Protein AF-A0A2E5ZUK8-F1 (afdb_monomer_lite)

Radius of gyration: 18.76 Å; chains: 1; bounding box: 52×26×42 Å

Sequence (77 aa):
RKEDIGSLFTGEPREGGIPIPKILNVSITKYDTDSKIEISSFHKMYEVYTLVCNLNSKDTDSLVKELTNSDVRINFS

pLDDT: mean 78.75, std 17.81, range [41.97, 97.44]

Foldseek 3Di:
DPPDPVVVPVPDDPDDPDPDDFQWEWEWEDDPFWIWIWIWTDPDPPDIDIDIDIGGPVVVVVVVVVCVVVVHHYHYD

Secondary structure (DSSP, 8-state):
----GGGTTTTS-SS--------EEEEEEE-SSEEEEEEEEEEETTEEEEEEEEEEHHHHHHHHHHHHHTT-EEEE-

Structure (mmCIF, N/CA/C/O backbone):
data_AF-A0A2E5ZUK8-F1
#
_entry.id   AF-A0A2E5ZUK8-F1
#
loop_
_atom_site.group_PDB
_atom_site.id
_atom_site.type_symbol
_atom_site.label_atom_id
_atom_site.label_alt_id
_atom_site.label_comp_id
_atom_site.label_asym_id
_atom_site.label_entity_id
_atom_site.label_seq_id
_atom_site.pdbx_PDB_ins_code
_atom_site.Cartn_x
_atom_site.Cartn_y
_atom_site.Cartn_z
_atom_site.occupancy
_atom_site.B_iso_or_equiv
_atom_site.auth_seq_id
_atom_site.auth_comp_id
_atom_site.auth_a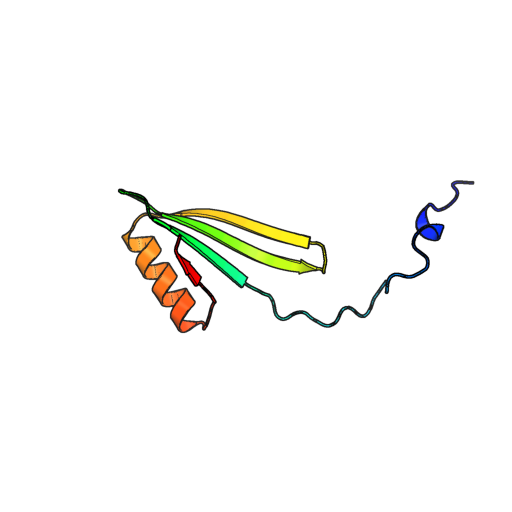sym_id
_atom_site.auth_atom_id
_atom_site.pdbx_PDB_model_num
ATOM 1 N N . ARG A 1 1 ? 40.753 19.425 -20.057 1.00 41.97 1 ARG A N 1
ATOM 2 C CA . ARG A 1 1 ? 40.265 18.136 -20.603 1.00 41.97 1 ARG A CA 1
ATOM 3 C C . ARG A 1 1 ? 39.721 17.353 -19.413 1.00 41.97 1 ARG A C 1
ATOM 5 O O . ARG A 1 1 ? 40.521 16.894 -18.617 1.00 41.97 1 ARG A O 1
ATOM 12 N N . LYS A 1 2 ? 38.401 17.375 -19.185 1.00 46.00 2 LYS A N 1
ATOM 13 C CA . LYS A 1 2 ? 37.752 16.543 -18.16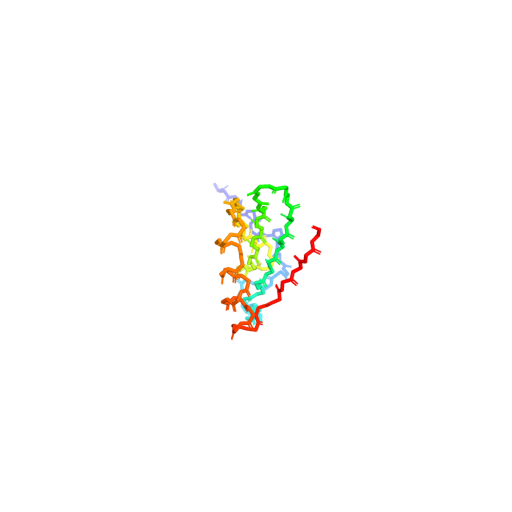0 1.00 46.00 2 LYS A CA 1
ATOM 14 C C . LYS A 1 2 ? 37.588 15.169 -18.794 1.00 46.00 2 LYS A C 1
ATOM 16 O O . LYS A 1 2 ? 36.913 15.071 -19.811 1.00 46.00 2 LYS A O 1
ATOM 21 N N . GLU A 1 3 ? 38.299 14.178 -18.284 1.00 45.78 3 GLU A N 1
ATOM 22 C CA . GLU A 1 3 ? 38.141 12.800 -18.732 1.00 45.78 3 GLU A CA 1
ATOM 23 C C . GLU A 1 3 ? 36.790 12.294 -18.224 1.00 45.78 3 GLU A C 1
ATOM 25 O O . GLU A 1 3 ? 36.502 12.336 -17.026 1.00 45.78 3 GLU A O 1
ATOM 30 N N . ASP A 1 4 ? 35.928 11.926 -19.171 1.00 51.28 4 ASP A N 1
ATOM 31 C CA . ASP A 1 4 ? 34.605 11.374 -18.925 1.00 51.28 4 ASP A CA 1
ATOM 32 C C . ASP A 1 4 ? 34.730 10.066 -18.139 1.00 51.28 4 ASP A C 1
ATOM 34 O O . ASP A 1 4 ? 35.194 9.048 -18.650 1.00 51.28 4 ASP A O 1
ATOM 38 N N . ILE A 1 5 ? 34.217 10.080 -16.909 1.00 56.19 5 ILE A N 1
ATOM 39 C CA . ILE A 1 5 ? 34.043 8.913 -16.022 1.00 56.19 5 ILE A CA 1
ATOM 40 C C . ILE A 1 5 ? 33.116 7.845 -16.663 1.00 56.19 5 ILE A C 1
ATOM 42 O O . ILE A 1 5 ? 32.982 6.730 -16.166 1.00 56.19 5 ILE A O 1
ATOM 46 N N . GLY A 1 6 ? 32.506 8.140 -17.817 1.00 52.62 6 GLY A N 1
ATOM 47 C CA . GLY A 1 6 ? 31.624 7.240 -18.563 1.00 52.62 6 GLY A CA 1
ATOM 48 C C . GLY A 1 6 ? 32.290 6.001 -19.180 1.00 52.62 6 GLY A C 1
ATOM 49 O O . GLY A 1 6 ? 31.572 5.157 -19.719 1.00 52.62 6 GLY A O 1
ATOM 50 N N . SER A 1 7 ? 33.620 5.865 -19.114 1.00 52.31 7 SER A N 1
ATOM 51 C CA . SER A 1 7 ? 34.348 4.680 -19.599 1.00 52.31 7 SER A CA 1
ATOM 52 C C . SER A 1 7 ? 34.382 3.510 -18.605 1.00 52.31 7 SER A C 1
ATOM 54 O O . 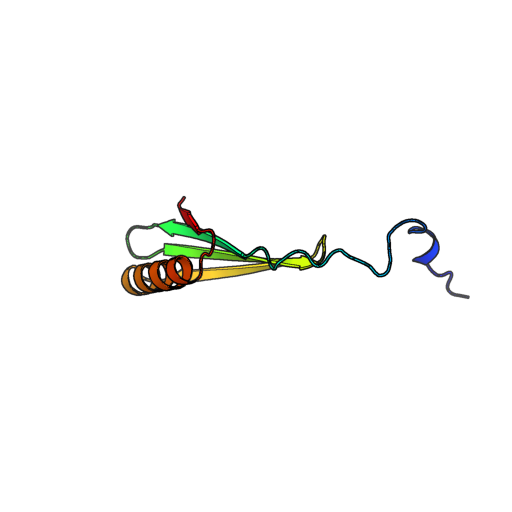SER A 1 7 ? 34.718 2.400 -19.008 1.00 52.31 7 SER A O 1
ATOM 56 N N . LEU A 1 8 ? 33.997 3.720 -17.338 1.00 52.84 8 LEU A N 1
ATOM 57 C CA . LEU A 1 8 ? 33.970 2.667 -16.309 1.00 52.84 8 LEU A CA 1
ATOM 58 C C . LEU A 1 8 ? 32.746 1.737 -16.395 1.00 52.84 8 LEU A C 1
ATOM 60 O O . LEU A 1 8 ? 32.741 0.683 -15.768 1.00 52.84 8 LEU A O 1
ATOM 64 N N . PHE A 1 9 ? 31.732 2.096 -17.188 1.00 52.22 9 PHE A N 1
ATOM 65 C CA . PHE A 1 9 ? 30.475 1.346 -17.331 1.00 52.22 9 PHE A CA 1
ATOM 66 C C . PHE A 1 9 ? 30.260 0.858 -18.773 1.00 52.22 9 PHE A C 1
ATOM 68 O O . PHE A 1 9 ? 29.184 1.002 -19.359 1.00 52.22 9 PHE A O 1
ATOM 75 N N . THR A 1 10 ? 31.308 0.323 -19.397 1.00 52.28 10 THR A N 1
ATOM 76 C CA . THR A 1 10 ? 31.237 -0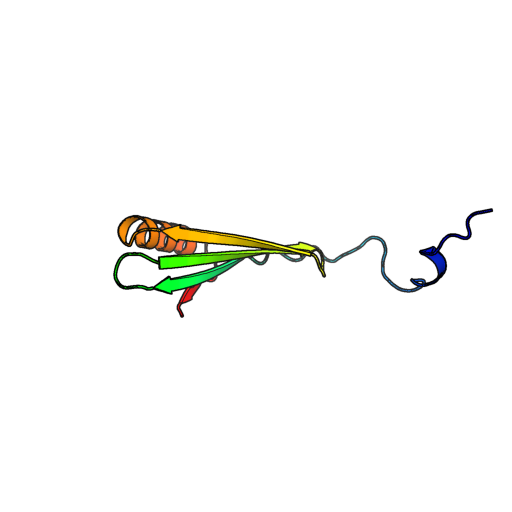.324 -20.714 1.00 52.28 10 THR A CA 1
ATOM 77 C C . THR A 1 10 ? 30.656 -1.734 -20.576 1.00 52.28 10 THR A C 1
ATOM 79 O O . THR A 1 10 ? 31.373 -2.728 -20.573 1.00 52.28 10 THR A O 1
ATOM 82 N N . GLY A 1 11 ? 29.333 -1.835 -20.439 1.00 53.19 11 GLY A N 1
ATOM 83 C CA . GLY A 1 11 ? 28.659 -3.138 -20.406 1.00 53.19 11 GLY A CA 1
ATOM 84 C C . GLY A 1 11 ? 27.177 -3.107 -20.047 1.00 53.19 11 GLY A C 1
ATOM 85 O O . GLY A 1 11 ? 26.458 -4.042 -20.384 1.00 53.19 11 GLY A O 1
ATOM 86 N N . GLU A 1 12 ? 26.696 -2.038 -19.412 1.00 53.44 12 GLU A N 1
ATOM 87 C CA . GLU A 1 12 ? 25.277 -1.926 -19.073 1.00 53.44 12 GLU A CA 1
ATOM 88 C C . GLU A 1 12 ? 24.469 -1.364 -20.258 1.00 53.44 12 GLU A C 1
ATOM 90 O O . GLU A 1 12 ? 24.889 -0.370 -20.868 1.00 53.44 12 GLU A O 1
ATOM 95 N N . PRO A 1 13 ? 23.316 -1.969 -20.612 1.00 53.50 13 PRO A N 1
ATOM 96 C CA . PRO A 1 13 ? 22.421 -1.419 -21.623 1.00 53.50 13 PRO A CA 1
ATOM 97 C C . PRO A 1 13 ? 21.987 -0.012 -21.206 1.00 53.50 13 PRO A C 1
ATOM 99 O O . PRO A 1 13 ? 21.288 0.165 -20.210 1.00 53.50 13 PRO A O 1
ATOM 102 N N . ARG A 1 14 ? 22.414 1.002 -21.964 1.00 56.81 14 ARG A N 1
ATOM 103 C CA . ARG A 1 14 ? 22.062 2.407 -21.690 1.00 56.81 14 ARG A CA 1
ATOM 104 C C . ARG A 1 14 ? 20.594 2.702 -21.993 1.00 56.81 14 ARG A C 1
ATOM 106 O O . ARG A 1 14 ? 20.023 3.608 -21.401 1.00 56.81 14 ARG A O 1
ATOM 113 N N . GLU A 1 15 ? 19.995 1.910 -22.878 1.00 62.28 15 GLU A N 1
ATOM 114 C CA . GLU A 1 15 ? 18.579 1.909 -23.236 1.00 62.28 15 GLU A CA 1
ATOM 115 C C . GLU A 1 15 ? 18.171 0.479 -23.627 1.00 62.28 15 GLU A C 1
ATOM 117 O O . GLU A 1 15 ? 19.018 -0.325 -24.021 1.00 62.28 15 GLU A O 1
ATOM 122 N N . GLY A 1 16 ? 16.881 0.149 -23.502 1.00 52.22 16 GLY A N 1
ATOM 123 C CA . GLY A 1 16 ? 16.360 -1.200 -23.779 1.00 52.22 16 GLY A CA 1
ATOM 124 C C . GLY A 1 16 ? 16.007 -2.030 -22.541 1.00 52.22 16 GLY A C 1
ATOM 125 O O . GLY A 1 16 ? 15.985 -3.257 -22.612 1.00 52.22 16 GLY A O 1
ATOM 126 N N . GLY A 1 17 ? 15.715 -1.390 -21.405 1.00 56.62 17 GLY A N 1
ATOM 127 C CA . GLY A 1 17 ? 15.120 -2.094 -20.270 1.00 56.62 17 GLY A CA 1
ATOM 128 C C . GLY A 1 17 ? 13.793 -2.730 -20.685 1.00 56.62 17 GLY A C 1
ATOM 129 O O . GLY A 1 17 ? 12.927 -2.045 -21.230 1.00 56.62 17 GLY A O 1
ATOM 130 N N . ILE A 1 18 ? 13.631 -4.032 -20.434 1.00 52.50 18 ILE A N 1
ATOM 131 C CA . ILE A 1 18 ? 12.321 -4.686 -20.525 1.00 52.50 18 ILE A CA 1
ATOM 132 C C . ILE A 1 18 ? 11.378 -3.864 -19.637 1.00 52.50 18 ILE A C 1
ATOM 134 O O . ILE A 1 18 ? 11.712 -3.679 -18.463 1.00 52.50 18 ILE A O 1
ATOM 138 N N . PRO A 1 19 ? 10.251 -3.338 -20.154 1.00 52.84 19 PRO A N 1
ATOM 139 C CA . PRO A 1 19 ? 9.287 -2.634 -19.327 1.00 52.84 19 PRO A CA 1
ATOM 140 C C . PRO A 1 19 ? 8.827 -3.591 -18.231 1.00 52.84 19 PRO A C 1
ATOM 142 O O . PRO A 1 19 ? 8.069 -4.525 -18.486 1.00 52.84 19 PRO A O 1
ATOM 145 N N . ILE A 1 20 ? 9.338 -3.402 -17.016 1.00 55.75 20 ILE A N 1
ATOM 146 C CA . ILE A 1 20 ? 8.854 -4.145 -15.864 1.00 55.75 20 ILE A CA 1
ATOM 147 C C . ILE A 1 20 ? 7.446 -3.589 -15.630 1.00 55.75 20 ILE A C 1
ATOM 149 O O . ILE A 1 20 ? 7.314 -2.368 -15.469 1.00 55.75 20 ILE A O 1
ATOM 153 N N . PRO A 1 21 ? 6.387 -4.420 -15.660 1.00 57.88 21 PRO A N 1
ATOM 154 C CA . PRO A 1 21 ? 5.063 -3.977 -15.236 1.00 57.88 21 PRO A CA 1
ATOM 155 C C . PRO A 1 21 ? 5.233 -3.281 -13.892 1.00 57.88 21 PRO A C 1
ATOM 157 O O . PRO A 1 21 ? 5.960 -3.818 -13.063 1.00 57.88 21 PRO A O 1
ATOM 160 N N . LYS A 1 22 ? 4.659 -2.087 -13.682 1.00 62.47 22 LYS A N 1
ATOM 161 C CA . LYS A 1 22 ? 4.839 -1.355 -12.417 1.00 62.47 22 LYS A CA 1
ATOM 162 C C . LYS A 1 22 ? 4.497 -2.292 -11.258 1.00 62.47 22 LYS A C 1
ATOM 164 O O . LYS A 1 22 ? 3.325 -2.558 -11.008 1.00 62.47 22 LYS A O 1
ATOM 169 N N . ILE A 1 23 ? 5.523 -2.826 -10.596 1.00 66.56 23 ILE A N 1
ATOM 170 C CA . ILE A 1 23 ? 5.343 -3.731 -9.468 1.00 66.56 23 ILE A CA 1
ATOM 171 C C . ILE A 1 23 ? 4.982 -2.821 -8.312 1.00 66.56 23 ILE A C 1
ATOM 173 O O . ILE A 1 23 ? 5.853 -2.150 -7.758 1.00 66.56 23 ILE A O 1
ATOM 177 N N . LEU A 1 24 ? 3.688 -2.759 -8.020 1.00 78.31 24 LEU A N 1
ATOM 178 C CA . LEU A 1 24 ? 3.158 -2.084 -6.855 1.00 78.31 24 LEU A CA 1
ATOM 179 C C . LEU A 1 24 ? 3.090 -3.106 -5.728 1.00 78.31 24 LEU A C 1
ATOM 181 O O . LEU A 1 24 ? 2.350 -4.086 -5.821 1.00 78.31 24 LEU A O 1
ATOM 185 N N . ASN A 1 25 ? 3.882 -2.893 -4.686 1.00 83.75 25 ASN A N 1
ATOM 186 C CA . ASN A 1 25 ? 3.794 -3.682 -3.469 1.00 83.75 25 ASN A CA 1
ATOM 187 C C . ASN A 1 25 ? 3.238 -2.798 -2.361 1.00 83.75 25 ASN A C 1
ATOM 189 O O . ASN A 1 25 ? 3.793 -1.731 -2.095 1.00 83.75 25 ASN A O 1
ATOM 193 N N . VAL A 1 26 ? 2.153 -3.242 -1.735 1.00 91.50 26 VAL A N 1
ATOM 194 C CA . VAL A 1 26 ? 1.545 -2.544 -0.603 1.00 91.50 26 VAL A CA 1
ATOM 195 C C . VAL A 1 26 ? 1.731 -3.399 0.638 1.00 91.50 26 VAL A C 1
ATOM 197 O O . VAL A 1 26 ? 1.240 -4.522 0.688 1.00 91.50 26 VAL A O 1
ATOM 200 N N . SER A 1 27 ? 2.430 -2.873 1.639 1.00 95.25 27 SER A N 1
ATOM 201 C CA . SER A 1 27 ? 2.515 -3.469 2.970 1.00 95.25 27 SER A CA 1
ATOM 202 C C . SER A 1 27 ? 1.626 -2.696 3.932 1.00 95.25 27 SER A C 1
ATOM 204 O O . SER A 1 27 ? 1.653 -1.466 3.946 1.00 95.25 27 SER A O 1
ATOM 206 N N . ILE A 1 28 ? 0.846 -3.414 4.732 1.00 96.06 28 ILE A N 1
ATOM 207 C CA . ILE A 1 28 ? -0.052 -2.842 5.734 1.00 96.06 28 ILE A CA 1
ATOM 208 C C . ILE A 1 28 ? 0.287 -3.460 7.086 1.00 96.06 28 ILE A C 1
ATOM 210 O O . ILE A 1 28 ? 0.088 -4.659 7.288 1.00 96.06 28 ILE A O 1
ATOM 214 N N . THR A 1 29 ? 0.768 -2.632 8.010 1.00 96.50 29 THR A N 1
ATOM 215 C CA . THR A 1 29 ? 0.977 -2.998 9.414 1.00 96.50 29 THR A CA 1
ATOM 216 C C . THR A 1 29 ? -0.156 -2.413 10.244 1.00 96.50 29 THR A C 1
ATOM 218 O O . THR A 1 29 ? -0.342 -1.195 10.266 1.00 96.50 29 THR A O 1
ATOM 221 N N . LYS A 1 30 ? -0.920 -3.271 10.923 1.00 93.50 30 LYS A N 1
ATOM 222 C CA . LYS A 1 30 ? -2.017 -2.838 11.799 1.00 93.50 30 LYS A CA 1
ATOM 223 C C . LYS A 1 30 ? -1.500 -2.481 13.192 1.00 93.50 30 LYS A C 1
ATOM 225 O O . LYS A 1 30 ? -0.723 -3.230 13.777 1.00 93.50 30 LYS A O 1
ATOM 230 N N . TYR A 1 31 ? -1.999 -1.375 13.732 1.00 91.94 31 TYR A N 1
ATOM 231 C CA . TYR A 1 31 ? -1.867 -0.990 15.134 1.00 91.94 31 TYR A CA 1
ATOM 232 C C . TYR A 1 31 ? -3.257 -0.879 15.777 1.00 91.94 31 TYR A C 1
ATOM 234 O O . TYR A 1 31 ? -4.276 -1.129 15.130 1.00 91.94 31 TYR A O 1
ATOM 242 N N . ASP A 1 32 ? -3.307 -0.502 17.056 1.00 89.19 32 ASP A N 1
ATOM 243 C CA . ASP A 1 32 ? -4.563 -0.431 17.814 1.00 89.19 32 ASP A CA 1
ATOM 244 C C . ASP A 1 32 ? -5.537 0.629 17.268 1.00 89.19 32 ASP A C 1
ATOM 246 O O . ASP A 1 32 ? -6.752 0.429 17.291 1.00 89.19 32 ASP A O 1
ATOM 250 N N . THR A 1 33 ? -5.022 1.762 16.777 1.00 89.19 33 THR A N 1
ATOM 251 C CA . THR A 1 33 ? -5.838 2.924 16.368 1.00 89.19 33 THR A CA 1
ATOM 252 C C . THR A 1 33 ? -5.720 3.294 14.893 1.00 89.19 33 THR A C 1
ATOM 254 O O . THR A 1 33 ? -6.594 3.973 14.350 1.00 89.19 33 THR A O 1
ATOM 257 N N . ASP A 1 34 ? -4.636 2.886 14.248 1.00 94.00 34 ASP A N 1
ATOM 258 C CA . ASP A 1 34 ? -4.309 3.207 12.866 1.00 94.00 34 ASP A CA 1
ATOM 259 C C . ASP A 1 34 ? -3.575 2.036 12.201 1.00 94.00 34 ASP A C 1
ATOM 261 O O . ASP A 1 34 ? -3.405 0.950 12.757 1.00 94.00 34 ASP A O 1
ATOM 265 N N . SER A 1 35 ? -3.210 2.211 10.942 1.00 96.94 35 SER A N 1
ATOM 266 C CA . SER A 1 35 ? -2.379 1.274 10.202 1.00 96.94 35 SER A CA 1
ATOM 267 C C . SER A 1 35 ? -1.329 2.049 9.436 1.00 96.94 35 SER A C 1
ATOM 269 O O . SER A 1 35 ? -1.639 3.054 8.792 1.00 96.94 35 SER A O 1
ATOM 271 N N . LYS A 1 36 ? -0.090 1.568 9.488 1.00 97.44 36 LYS A N 1
ATOM 272 C CA . LYS A 1 36 ? 0.980 2.060 8.627 1.00 97.44 36 LYS A CA 1
ATOM 273 C C . LYS A 1 36 ? 0.878 1.365 7.281 1.00 97.44 36 LYS A C 1
ATOM 275 O O . LYS A 1 36 ? 0.835 0.138 7.203 1.00 97.44 36 LYS A O 1
ATOM 280 N N . ILE A 1 37 ? 0.860 2.168 6.232 1.00 96.12 37 ILE A N 1
ATOM 281 C CA . ILE A 1 37 ? 0.807 1.745 4.843 1.00 96.12 37 ILE A CA 1
ATOM 282 C C . ILE A 1 37 ? 2.139 2.105 4.194 1.00 96.12 37 ILE A C 1
ATOM 284 O O . ILE A 1 37 ? 2.569 3.258 4.234 1.00 96.12 37 ILE A O 1
ATOM 288 N N . GLU A 1 38 ? 2.783 1.119 3.582 1.00 95.12 38 GLU A N 1
ATOM 289 C CA . GLU A 1 38 ? 4.015 1.285 2.816 1.00 95.12 38 GLU A CA 1
ATOM 290 C C . GLU A 1 38 ? 3.758 0.831 1.385 1.00 95.12 38 GLU A C 1
ATOM 292 O O . GLU A 1 38 ? 3.514 -0.345 1.125 1.00 95.12 38 GLU A O 1
ATOM 297 N N . ILE A 1 39 ? 3.784 1.777 0.453 1.00 91.62 39 ILE A N 1
ATOM 298 C CA . ILE A 1 39 ? 3.536 1.532 -0.963 1.00 91.62 39 ILE A CA 1
ATOM 299 C C . ILE A 1 39 ? 4.847 1.735 -1.703 1.00 91.62 39 ILE A C 1
ATOM 301 O O . ILE A 1 39 ? 5.352 2.855 -1.756 1.00 91.62 39 ILE A O 1
ATOM 305 N N . SER A 1 40 ? 5.375 0.675 -2.306 1.00 88.06 40 SER A N 1
ATOM 306 C CA . SER A 1 40 ? 6.594 0.733 -3.111 1.00 88.06 40 SER A CA 1
ATOM 307 C C . SER A 1 40 ? 6.298 0.440 -4.576 1.00 88.06 40 SER A C 1
ATOM 309 O O . SER A 1 40 ? 5.611 -0.529 -4.898 1.00 88.06 40 SER A O 1
ATOM 311 N N . SER A 1 41 ? 6.850 1.266 -5.465 1.00 83.31 41 SER A N 1
ATOM 312 C CA . SER A 1 41 ? 6.805 1.069 -6.914 1.00 83.31 41 SER A CA 1
ATOM 313 C C . SER A 1 41 ? 8.212 1.083 -7.494 1.00 83.31 41 SER A C 1
ATOM 315 O O . SER A 1 41 ? 8.992 1.999 -7.234 1.00 83.31 41 SER A O 1
ATOM 317 N N . PHE A 1 42 ? 8.506 0.109 -8.353 1.00 74.81 42 PHE A N 1
ATOM 318 C CA . PHE A 1 42 ? 9.720 0.110 -9.169 1.00 74.81 42 PHE A CA 1
ATOM 319 C C . PHE A 1 42 ? 9.532 1.056 -10.360 1.00 74.81 42 PHE A C 1
ATOM 321 O O . PHE A 1 42 ? 8.583 0.908 -11.132 1.00 74.81 42 PHE A O 1
ATOM 328 N N . HIS A 1 43 ? 10.411 2.049 -10.489 1.00 68.75 43 HIS A N 1
ATOM 329 C CA . HIS A 1 43 ? 10.428 2.996 -11.606 1.00 68.75 43 HIS A CA 1
ATOM 330 C C . HIS A 1 43 ? 11.494 2.615 -12.644 1.00 68.75 43 HIS A C 1
ATOM 332 O O . HIS A 1 43 ? 11.223 2.625 -13.844 1.00 68.75 43 HIS A O 1
ATOM 338 N N . LYS A 1 44 ? 12.684 2.212 -12.178 1.00 69.50 44 LYS A N 1
ATOM 339 C CA . LYS A 1 44 ? 13.787 1.630 -12.966 1.00 69.50 44 LYS A CA 1
ATOM 340 C C . LYS A 1 44 ? 14.449 0.512 -12.157 1.00 69.50 44 LYS A C 1
ATOM 342 O O . LYS A 1 44 ? 14.166 0.372 -10.971 1.00 69.50 44 LYS A O 1
ATOM 347 N N . MET A 1 45 ? 15.351 -0.258 -12.773 1.00 66.94 45 MET A N 1
ATOM 348 C CA . MET A 1 45 ? 16.010 -1.429 -12.158 1.00 66.94 45 MET A CA 1
ATOM 349 C C . MET A 1 45 ? 16.597 -1.165 -10.758 1.00 66.94 45 MET A C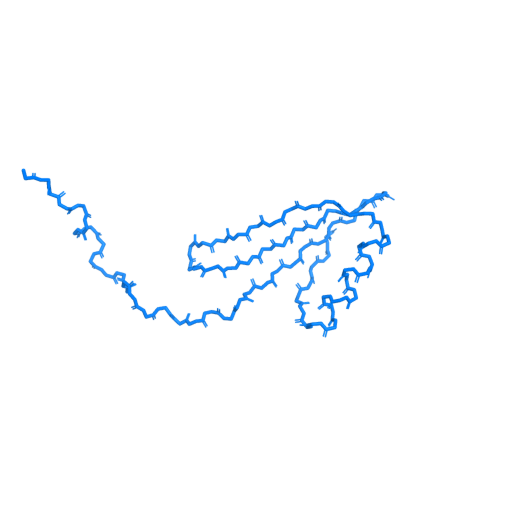 1
ATOM 351 O O . MET A 1 45 ? 16.584 -2.054 -9.915 1.00 66.94 45 MET A O 1
ATOM 355 N N . TYR A 1 46 ? 17.046 0.065 -10.501 1.00 70.81 46 TYR A N 1
ATOM 356 C CA . TYR A 1 46 ? 17.636 0.489 -9.228 1.00 70.81 46 TYR A CA 1
ATOM 357 C C . TYR A 1 46 ? 16.915 1.689 -8.597 1.00 70.81 46 TYR A C 1
ATOM 359 O O . TYR A 1 46 ? 17.455 2.341 -7.709 1.00 70.81 46 TYR A O 1
ATOM 367 N N . GLU A 1 47 ? 15.708 2.008 -9.067 1.00 73.56 47 GLU A N 1
ATOM 368 C CA . GLU A 1 47 ? 14.945 3.167 -8.608 1.00 73.56 47 GLU A CA 1
ATOM 369 C C . GLU A 1 47 ? 13.584 2.713 -8.083 1.00 73.56 47 GLU A C 1
ATOM 371 O O . GLU A 1 47 ? 12.693 2.342 -8.852 1.00 73.56 47 GLU A O 1
ATOM 376 N N . VAL A 1 48 ? 13.447 2.736 -6.756 1.00 80.56 48 VAL A N 1
ATOM 377 C CA . VAL A 1 48 ? 12.214 2.416 -6.034 1.00 80.56 48 VAL A CA 1
ATOM 378 C C . VAL A 1 48 ? 11.716 3.680 -5.356 1.00 80.56 48 VAL A C 1
ATOM 380 O O . VAL A 1 48 ? 12.453 4.322 -4.608 1.00 80.56 48 VAL A O 1
ATOM 383 N N . TYR A 1 49 ? 10.454 4.021 -5.593 1.00 84.25 49 TYR A N 1
ATOM 384 C CA . TYR A 1 49 ? 9.773 5.062 -4.835 1.00 84.25 49 TYR A CA 1
ATOM 385 C C . TYR A 1 49 ? 8.886 4.414 -3.790 1.00 84.25 49 TYR A C 1
ATOM 387 O O . TYR A 1 49 ? 8.087 3.536 -4.120 1.00 84.25 49 TYR A O 1
ATOM 395 N N . THR A 1 50 ? 9.028 4.867 -2.547 1.00 89.50 50 THR A N 1
ATOM 396 C CA . THR A 1 50 ? 8.222 4.401 -1.422 1.00 89.50 50 THR A CA 1
ATOM 397 C C . THR A 1 50 ? 7.442 5.566 -0.838 1.00 89.50 50 THR A C 1
ATOM 399 O O . THR A 1 50 ? 8.023 6.579 -0.452 1.00 89.50 50 THR A O 1
ATOM 402 N N . LEU A 1 51 ? 6.126 5.407 -0.762 1.00 90.56 51 LEU A N 1
ATOM 403 C CA . LEU A 1 51 ? 5.250 6.259 0.026 1.00 90.56 51 LEU A CA 1
ATOM 404 C C . LEU A 1 51 ? 4.946 5.546 1.342 1.00 90.56 51 LEU A C 1
ATOM 406 O O . LEU A 1 51 ? 4.543 4.384 1.334 1.00 90.56 51 LEU A O 1
ATOM 410 N N . VAL A 1 52 ? 5.115 6.255 2.456 1.00 95.00 52 VAL A N 1
ATOM 411 C CA . VAL A 1 52 ? 4.726 5.779 3.785 1.00 95.00 52 VAL A CA 1
ATOM 412 C C . VAL A 1 52 ? 3.688 6.733 4.353 1.00 95.00 52 VAL A C 1
ATOM 414 O O . VAL A 1 52 ? 3.914 7.943 4.384 1.00 95.00 52 VAL A O 1
ATOM 417 N N . CYS A 1 53 ? 2.558 6.201 4.802 1.00 94.25 53 CYS A N 1
ATOM 418 C CA . CYS A 1 53 ? 1.536 6.977 5.494 1.00 94.25 53 CYS A CA 1
ATOM 419 C C . CYS A 1 53 ? 0.851 6.146 6.579 1.00 94.25 53 CYS A C 1
ATOM 421 O O . CYS A 1 53 ? 0.889 4.920 6.544 1.00 94.25 53 CYS A O 1
ATOM 423 N N . ASN A 1 54 ? 0.207 6.825 7.526 1.00 96.69 54 ASN A N 1
ATOM 424 C CA . ASN A 1 54 ? -0.686 6.184 8.482 1.00 96.69 54 ASN A CA 1
ATOM 425 C C . ASN A 1 54 ? -2.127 6.548 8.138 1.00 96.69 54 ASN A C 1
ATOM 427 O O . ASN A 1 54 ? -2.426 7.713 7.869 1.00 96.69 54 ASN A O 1
ATOM 431 N N . LEU A 1 55 ? -3.011 5.558 8.170 1.00 96.75 55 LEU A N 1
ATOM 432 C CA . LEU A 1 55 ? -4.444 5.727 7.961 1.00 96.75 55 LEU A CA 1
ATOM 433 C C . LEU A 1 55 ? -5.203 5.174 9.163 1.00 96.75 55 LEU A C 1
ATOM 435 O O . LEU A 1 55 ? -4.809 4.168 9.746 1.00 96.75 55 LEU A O 1
ATOM 439 N N . ASN A 1 56 ? -6.324 5.800 9.522 1.00 96.50 56 ASN A N 1
ATOM 440 C CA . ASN A 1 56 ? -7.235 5.198 10.495 1.00 96.50 56 ASN A CA 1
ATOM 441 C C . ASN A 1 56 ? -7.843 3.898 9.928 1.00 96.50 56 ASN A C 1
ATOM 443 O O . ASN A 1 56 ? -7.771 3.626 8.725 1.00 96.50 56 ASN A O 1
ATOM 447 N N . SER A 1 57 ? -8.479 3.101 10.785 1.00 92.62 57 SER A N 1
ATOM 448 C CA . SER A 1 57 ? -9.020 1.794 10.391 1.00 92.62 57 SER A CA 1
ATOM 449 C C . SER A 1 57 ? -10.043 1.874 9.252 1.00 92.62 57 SER A C 1
ATOM 451 O O . SER A 1 57 ? -10.008 1.052 8.344 1.00 92.62 57 SER A O 1
ATOM 453 N N . LYS A 1 58 ? -10.913 2.895 9.243 1.00 94.69 58 LYS A N 1
ATOM 454 C CA . LYS A 1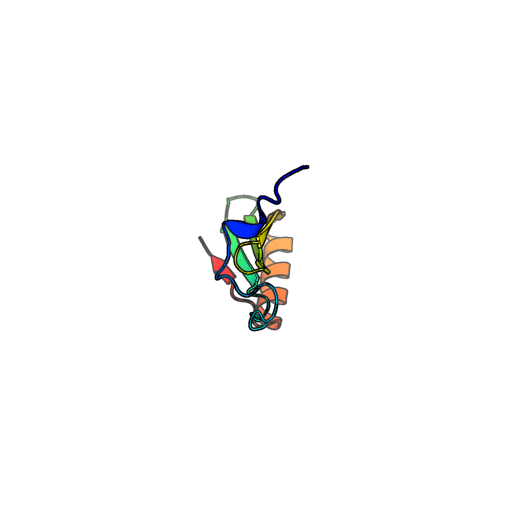 58 ? -11.959 3.049 8.218 1.00 94.69 58 LYS A CA 1
ATOM 455 C C . LYS A 1 58 ? -11.369 3.353 6.838 1.00 94.69 58 LYS A C 1
ATOM 457 O O . LYS A 1 58 ? -11.809 2.786 5.833 1.00 94.69 58 LYS A O 1
ATOM 462 N N . ASP A 1 59 ? -10.385 4.242 6.789 1.00 96.31 59 ASP A N 1
ATOM 463 C CA . ASP A 1 59 ? -9.710 4.611 5.545 1.00 96.31 59 ASP A CA 1
ATOM 464 C C . ASP A 1 59 ? -8.815 3.465 5.057 1.00 96.31 59 ASP A C 1
ATOM 466 O O . ASP A 1 59 ? -8.763 3.192 3.859 1.00 96.31 59 ASP A O 1
ATOM 470 N N . THR A 1 60 ? -8.199 2.721 5.981 1.00 95.25 60 THR A N 1
ATOM 471 C CA . THR A 1 60 ? -7.432 1.504 5.670 1.00 95.25 60 THR A CA 1
ATOM 472 C C . THR A 1 60 ? -8.315 0.434 5.030 1.00 95.25 60 THR A C 1
ATOM 474 O O . THR A 1 60 ? -7.955 -0.110 3.989 1.00 95.25 60 THR A O 1
ATOM 477 N N . ASP A 1 61 ? -9.490 0.155 5.598 1.00 94.81 61 ASP A N 1
ATOM 478 C CA . ASP A 1 61 ? -10.419 -0.840 5.050 1.00 94.81 61 ASP A CA 1
ATOM 479 C C . ASP A 1 61 ? -10.929 -0.432 3.655 1.00 94.81 61 ASP A C 1
ATOM 481 O O . ASP A 1 61 ? -11.062 -1.271 2.757 1.00 94.81 61 ASP A O 1
ATOM 485 N N . SER A 1 62 ? -11.167 0.868 3.448 1.00 96.75 62 SER A N 1
ATOM 486 C CA . SER A 1 62 ? -11.558 1.418 2.143 1.00 96.75 62 SER A CA 1
ATOM 487 C C . SER A 1 62 ? -10.439 1.249 1.111 1.00 96.75 62 SER A C 1
ATOM 489 O O . SER A 1 62 ? -10.689 0.749 0.013 1.00 96.75 62 SER A O 1
ATOM 491 N N . LEU A 1 63 ? -9.195 1.562 1.490 1.00 94.81 63 LEU A N 1
ATOM 492 C CA . LEU A 1 63 ? -8.017 1.375 0.646 1.00 94.81 63 LEU A CA 1
ATOM 493 C C . LEU A 1 63 ? -7.811 -0.101 0.274 1.00 94.81 63 LEU A C 1
ATOM 495 O O . LEU A 1 63 ? -7.614 -0.417 -0.896 1.00 94.81 63 LEU A O 1
ATOM 499 N N . VAL A 1 64 ? -7.899 -1.024 1.238 1.00 94.44 64 VAL A N 1
ATOM 500 C CA . VAL A 1 64 ? -7.753 -2.470 0.986 1.00 94.44 64 VAL A CA 1
ATOM 501 C C . VAL A 1 64 ? -8.766 -2.954 -0.048 1.00 94.44 64 VAL A C 1
ATOM 503 O O . VAL A 1 64 ? -8.415 -3.728 -0.943 1.00 94.44 64 VAL A O 1
ATOM 506 N N . LYS A 1 65 ? -10.012 -2.476 0.031 1.00 96.06 65 LYS A N 1
ATOM 507 C CA . LYS A 1 65 ? -11.060 -2.824 -0.932 1.00 96.06 65 LYS A CA 1
ATOM 508 C C . LYS A 1 65 ? -10.726 -2.336 -2.343 1.00 96.06 65 LYS A C 1
ATOM 510 O O . LYS A 1 65 ? -10.860 -3.102 -3.294 1.00 96.06 65 LYS A O 1
ATOM 515 N N . GLU A 1 66 ? -10.280 -1.091 -2.488 1.00 94.81 66 GLU A N 1
ATOM 516 C CA . GLU A 1 66 ? -9.889 -0.524 -3.787 1.00 94.81 66 GLU A CA 1
ATOM 517 C C . GLU A 1 66 ? -8.686 -1.248 -4.403 1.00 94.81 66 GLU A C 1
ATOM 519 O O . GLU A 1 66 ? -8.702 -1.582 -5.591 1.00 94.81 66 GLU A O 1
ATOM 524 N N . LEU A 1 67 ? -7.673 -1.550 -3.586 1.00 91.56 67 LEU A N 1
ATOM 525 C CA . LEU A 1 67 ? -6.481 -2.287 -4.006 1.00 91.56 67 LEU A CA 1
ATOM 526 C C . LEU A 1 67 ? -6.822 -3.717 -4.442 1.00 91.56 67 LEU A C 1
ATOM 528 O O . LEU A 1 67 ? -6.346 -4.167 -5.481 1.00 91.56 67 LEU A O 1
ATOM 532 N N . THR A 1 68 ? -7.703 -4.400 -3.705 1.00 91.12 68 THR A N 1
ATOM 533 C CA . THR A 1 68 ? -8.170 -5.754 -4.053 1.00 91.12 68 THR A CA 1
ATOM 534 C C . THR A 1 68 ? -8.951 -5.753 -5.368 1.00 91.12 68 THR A C 1
ATOM 536 O O . THR A 1 68 ? -8.720 -6.601 -6.224 1.00 91.12 68 THR A O 1
ATOM 539 N N . ASN A 1 69 ? -9.833 -4.768 -5.575 1.00 92.62 69 ASN A N 1
ATOM 540 C CA . ASN A 1 69 ? -10.577 -4.617 -6.832 1.00 92.62 69 ASN A CA 1
ATOM 541 C C . ASN A 1 69 ? -9.667 -4.340 -8.039 1.00 92.62 69 ASN A C 1
ATOM 543 O O . ASN A 1 69 ? -10.057 -4.606 -9.173 1.00 92.62 69 ASN A O 1
ATOM 547 N N . SER A 1 70 ? -8.479 -3.790 -7.790 1.00 88.31 70 SER A N 1
ATOM 548 C CA . SER A 1 70 ? -7.480 -3.463 -8.809 1.00 88.31 70 SER A CA 1
ATOM 549 C C . SER A 1 70 ? -6.439 -4.573 -9.008 1.00 88.31 70 SER A C 1
ATOM 551 O O . SER A 1 70 ? -5.451 -4.342 -9.701 1.00 88.31 70 SER A O 1
ATOM 553 N N . ASP A 1 71 ? -6.636 -5.746 -8.391 1.00 86.94 71 ASP A N 1
ATOM 554 C CA . ASP A 1 71 ? -5.712 -6.892 -8.415 1.00 86.94 71 ASP A CA 1
ATOM 555 C C . ASP A 1 71 ? -4.280 -6.529 -7.963 1.00 86.94 71 ASP A C 1
ATOM 557 O O . ASP A 1 71 ? -3.272 -7.020 -8.474 1.00 86.94 71 ASP A O 1
ATOM 561 N N . VAL A 1 72 ? -4.176 -5.609 -6.996 1.00 87.12 72 VAL A N 1
ATOM 562 C CA . VAL A 1 72 ? -2.895 -5.212 -6.403 1.00 87.12 72 VAL A CA 1
ATOM 563 C C . VAL A 1 72 ? -2.501 -6.213 -5.325 1.00 87.12 72 VAL A C 1
ATOM 565 O O . VAL A 1 72 ? -3.298 -6.577 -4.460 1.00 87.12 72 VAL A O 1
ATOM 568 N N . ARG A 1 73 ? -1.227 -6.612 -5.320 1.00 85.88 73 ARG A N 1
ATOM 569 C CA . ARG A 1 73 ? -0.669 -7.456 -4.265 1.00 85.88 73 ARG A CA 1
ATOM 570 C C . ARG A 1 73 ? -0.533 -6.666 -2.961 1.00 85.88 73 ARG A C 1
ATOM 572 O O . ARG A 1 73 ? 0.237 -5.708 -2.882 1.00 85.88 73 ARG A O 1
ATOM 579 N N . ILE A 1 74 ? -1.231 -7.131 -1.929 1.00 90.94 74 ILE A N 1
ATOM 580 C CA . ILE A 1 74 ? -1.179 -6.580 -0.572 1.00 90.94 74 ILE A CA 1
ATOM 581 C C . ILE A 1 74 ? -0.512 -7.601 0.351 1.00 90.94 74 ILE A C 1
ATOM 583 O O . ILE A 1 74 ? -0.830 -8.790 0.308 1.00 90.94 74 ILE A O 1
ATOM 587 N N . ASN A 1 75 ? 0.407 -7.137 1.192 1.00 92.69 75 ASN A N 1
ATOM 588 C CA . ASN A 1 75 ? 1.016 -7.904 2.266 1.00 92.69 75 ASN A CA 1
ATOM 589 C C . ASN A 1 75 ? 0.572 -7.336 3.618 1.00 92.69 75 ASN A C 1
ATOM 591 O O . ASN A 1 75 ? 0.712 -6.139 3.860 1.00 92.69 75 ASN A O 1
ATOM 595 N N . PHE A 1 76 ? 0.065 -8.191 4.501 1.00 91.00 76 PHE A N 1
ATOM 596 C CA . PHE A 1 76 ? -0.280 -7.817 5.872 1.00 91.00 76 PHE A CA 1
ATOM 597 C C . PHE A 1 76 ? 0.804 -8.338 6.814 1.00 91.00 76 PHE A C 1
ATOM 599 O O . PHE A 1 76 ? 1.176 -9.510 6.724 1.00 91.00 76 PHE A O 1
ATOM 606 N N . SER A 1 77 ? 1.316 -7.466 7.682 1.00 79.62 77 SER A N 1
ATOM 607 C CA . SER A 1 77 ? 2.365 -7.768 8.669 1.00 79.62 77 SER A CA 1
ATOM 608 C C . SER A 1 77 ? 1.881 -7.530 10.087 1.00 79.62 77 SER A C 1
ATOM 610 O O . SER A 1 77 ? 1.278 -6.446 10.281 1.00 79.62 77 SER A O 1
#